Protein AF-A0A974HLW4-F1 (afdb_monomer_lite)

Sequence (149 aa):
MKQGLRGDIKQLSDDLRKDIGDLGDRTAHLEEKLGEFADAHNELVDYQNRTQAEIERLSNKLEVYMDLAPATLLKRKTFAEITKILRQNNIPYRWGFPVKLIIQRNGTPTVLSTVAEAKKTLAFDKKSSPRRQSPPSSPGKLQKEWQKV

Structure (mmCIF, N/CA/C/O backbone):
data_AF-A0A974HLW4-F1
#
_entry.id   AF-A0A974HLW4-F1
#
loop_
_atom_site.group_PDB
_atom_site.id
_atom_site.type_symbol
_atom_site.label_atom_id
_atom_site.label_alt_id
_atom_site.label_comp_id
_atom_site.label_asym_id
_atom_site.label_entity_id
_atom_site.label_seq_id
_atom_site.pdbx_PDB_ins_code
_atom_site.Cartn_x
_atom_site.Cartn_y
_atom_site.Cartn_z
_atom_site.occupancy
_atom_site.B_iso_or_equiv
_atom_site.auth_seq_id
_atom_site.auth_comp_id
_atom_site.auth_asym_id
_atom_site.auth_atom_id
_atom_site.pdbx_PDB_model_num
ATOM 1 N N . MET A 1 1 ? 37.649 -0.478 -74.582 1.00 61.53 1 MET A N 1
ATOM 2 C CA . MET A 1 1 ? 36.677 -1.014 -73.596 1.00 61.53 1 MET A CA 1
ATOM 3 C C . MET A 1 1 ? 37.313 -1.587 -72.326 1.00 61.53 1 MET A C 1
ATOM 5 O O . MET A 1 1 ? 36.842 -1.241 -71.257 1.00 61.53 1 MET A O 1
ATOM 9 N N . LYS A 1 2 ? 38.385 -2.400 -72.373 1.00 62.47 2 LYS A N 1
ATOM 10 C CA . LYS A 1 2 ? 38.935 -3.059 -71.160 1.00 62.47 2 LYS A CA 1
ATOM 11 C C . LYS A 1 2 ? 39.538 -2.133 -70.082 1.00 62.47 2 LYS A C 1
ATOM 13 O O . LYS A 1 2 ? 39.576 -2.526 -68.924 1.00 62.47 2 LYS A O 1
ATOM 18 N N . GLN A 1 3 ? 40.009 -0.931 -70.430 1.00 65.69 3 GLN A N 1
ATOM 19 C CA . GLN A 1 3 ? 40.602 -0.007 -69.447 1.00 65.69 3 GLN A CA 1
ATOM 20 C C . GLN A 1 3 ? 39.562 0.739 -68.589 1.00 65.69 3 GLN A C 1
ATOM 22 O O . GLN A 1 3 ? 39.852 1.006 -67.429 1.00 65.69 3 GLN A O 1
ATOM 27 N N . GLY A 1 4 ? 38.355 1.003 -69.111 1.00 77.44 4 GLY A N 1
ATOM 28 C CA . GLY A 1 4 ? 37.273 1.662 -68.357 1.00 77.44 4 GLY A CA 1
ATOM 29 C C . GLY A 1 4 ? 36.741 0.790 -67.218 1.00 77.44 4 GLY A C 1
ATOM 30 O O . GLY A 1 4 ? 36.760 1.206 -66.069 1.00 77.44 4 GLY A O 1
ATOM 31 N N . LEU A 1 5 ? 36.457 -0.485 -67.512 1.00 81.44 5 LEU A N 1
ATOM 32 C CA . LEU A 1 5 ? 36.024 -1.478 -66.516 1.00 81.44 5 LEU A CA 1
ATOM 33 C C . LEU A 1 5 ? 36.978 -1.609 -65.322 1.00 81.44 5 LEU A C 1
ATOM 35 O O . LEU A 1 5 ? 36.545 -1.829 -64.197 1.00 81.44 5 LEU A O 1
ATOM 39 N N . ARG A 1 6 ? 38.290 -1.487 -65.550 1.00 84.75 6 ARG A N 1
ATOM 40 C CA . ARG A 1 6 ? 39.279 -1.575 -64.469 1.00 84.75 6 ARG A CA 1
ATOM 41 C C . ARG A 1 6 ? 39.260 -0.337 -63.566 1.00 84.75 6 ARG A C 1
ATOM 43 O O . ARG A 1 6 ? 39.554 -0.467 -62.382 1.00 84.75 6 ARG A O 1
ATOM 50 N N . GLY A 1 7 ? 38.937 0.833 -64.120 1.00 90.12 7 GLY A N 1
ATOM 51 C CA . GLY A 1 7 ? 38.740 2.070 -63.363 1.00 90.12 7 GLY A CA 1
ATOM 52 C C . GLY A 1 7 ? 37.491 2.000 -62.490 1.00 90.12 7 GLY A C 1
ATOM 53 O O . GLY A 1 7 ? 37.586 2.245 -61.292 1.00 90.12 7 GLY A O 1
ATOM 54 N N . ASP A 1 8 ? 36.373 1.549 -63.058 1.00 92.06 8 ASP A N 1
ATOM 55 C CA . ASP A 1 8 ? 35.094 1.427 -62.346 1.00 92.06 8 ASP A CA 1
ATOM 56 C C . ASP A 1 8 ? 35.175 0.417 -61.189 1.00 92.06 8 ASP A C 1
ATOM 58 O O . ASP A 1 8 ? 34.701 0.684 -60.088 1.00 92.06 8 ASP A O 1
ATOM 62 N N . ILE A 1 9 ? 35.855 -0.720 -61.396 1.00 93.38 9 ILE A N 1
ATOM 63 C CA . ILE A 1 9 ? 36.101 -1.717 -60.337 1.00 93.38 9 ILE A CA 1
ATOM 64 C C . ILE A 1 9 ? 36.965 -1.135 -59.213 1.00 93.38 9 ILE A C 1
ATOM 66 O O . ILE A 1 9 ? 36.752 -1.448 -58.042 1.00 93.38 9 ILE A O 1
ATOM 70 N N . LYS A 1 10 ? 37.954 -0.301 -59.555 1.00 92.56 10 LYS A N 1
ATOM 71 C CA . LYS A 1 10 ? 38.814 0.332 -58.555 1.00 92.56 10 LYS A CA 1
ATOM 72 C C . LYS A 1 10 ? 38.029 1.355 -57.736 1.00 92.56 10 LYS A C 1
ATOM 74 O O . LYS A 1 10 ? 38.100 1.304 -56.516 1.00 92.56 10 LYS A O 1
ATOM 79 N N . GLN A 1 11 ? 37.250 2.207 -58.401 1.00 94.06 11 GLN A N 1
ATOM 80 C CA . GLN A 1 11 ? 36.398 3.190 -57.737 1.00 94.06 11 GLN A CA 1
ATOM 81 C C . GLN A 1 11 ? 35.408 2.507 -56.789 1.00 94.06 11 GLN A C 1
ATOM 83 O O . GLN A 1 11 ? 35.354 2.850 -55.616 1.00 94.06 11 GLN A O 1
ATOM 88 N N . LEU A 1 12 ? 34.727 1.456 -57.257 1.00 95.50 12 LEU A N 1
ATOM 89 C CA . LEU A 1 12 ? 33.816 0.669 -56.427 1.00 95.50 12 LEU A CA 1
ATOM 90 C C . LEU A 1 12 ? 34.522 0.041 -55.215 1.00 95.50 12 LEU A C 1
ATOM 92 O O . LEU A 1 12 ? 33.963 -0.002 -54.124 1.00 95.50 12 LEU A O 1
ATOM 96 N N . SER A 1 13 ? 35.751 -0.454 -55.387 1.00 96.00 13 SER A N 1
ATOM 97 C CA . SER A 1 13 ? 36.532 -1.008 -54.277 1.00 96.00 13 SER A CA 1
ATOM 98 C C . SER A 1 13 ? 36.929 0.053 -53.251 1.00 96.00 13 SER A C 1
ATOM 100 O O . SER A 1 13 ? 37.011 -0.268 -52.065 1.00 96.00 13 SER A O 1
ATOM 102 N N . ASP A 1 14 ? 37.239 1.268 -53.696 1.00 96.12 14 ASP A N 1
ATOM 103 C CA . ASP A 1 14 ? 37.614 2.374 -52.818 1.00 96.12 14 ASP A CA 1
ATOM 104 C C . ASP A 1 14 ? 36.378 2.892 -52.058 1.00 96.12 14 ASP A C 1
ATOM 106 O O . ASP A 1 14 ? 36.446 3.084 -50.842 1.00 96.12 14 ASP A O 1
ATOM 110 N N . ASP A 1 15 ? 35.229 2.988 -52.734 1.00 96.81 15 ASP A N 1
ATOM 111 C CA . ASP A 1 15 ? 33.945 3.366 -52.131 1.00 96.81 15 ASP A CA 1
ATOM 112 C C . ASP A 1 15 ? 33.490 2.332 -51.087 1.00 96.81 15 ASP A C 1
ATOM 114 O O . ASP A 1 15 ? 33.182 2.690 -49.954 1.00 96.81 15 ASP A O 1
ATOM 118 N N . LEU A 1 16 ? 33.558 1.032 -51.402 1.00 96.81 16 LEU A N 1
ATOM 119 C CA . LEU A 1 16 ? 33.224 -0.031 -50.444 1.00 96.81 16 LEU A CA 1
ATOM 120 C C . LEU A 1 16 ? 34.135 -0.022 -49.214 1.00 96.81 16 LEU A C 1
ATOM 122 O O . LEU A 1 16 ? 33.677 -0.281 -48.104 1.00 96.81 16 LEU A O 1
ATOM 126 N N . ARG A 1 17 ? 35.432 0.264 -49.383 1.00 96.50 17 ARG A N 1
ATOM 127 C CA . ARG A 1 17 ? 36.355 0.387 -48.243 1.00 96.50 17 ARG A CA 1
ATOM 128 C C . ARG A 1 17 ? 35.980 1.550 -47.341 1.00 96.50 17 ARG A C 1
ATOM 130 O O . ARG A 1 17 ? 36.076 1.411 -46.124 1.00 96.50 17 ARG A O 1
ATOM 137 N N . LYS A 1 18 ? 35.565 2.668 -47.934 1.00 97.31 18 LYS A N 1
ATOM 138 C CA . LYS A 1 18 ? 35.088 3.827 -47.189 1.00 97.31 18 LYS A CA 1
ATOM 139 C C . LYS A 1 18 ? 33.809 3.492 -46.422 1.00 97.31 18 LYS A C 1
ATOM 141 O O . LYS A 1 18 ? 33.776 3.700 -45.217 1.00 97.31 18 LYS A O 1
ATOM 146 N N . ASP A 1 19 ? 32.824 2.884 -47.080 1.00 97.81 19 ASP A N 1
ATOM 147 C CA . ASP A 1 19 ? 31.559 2.497 -46.446 1.00 97.81 19 ASP A CA 1
ATOM 148 C C . ASP A 1 19 ? 31.768 1.504 -45.293 1.00 97.81 19 ASP A C 1
ATOM 150 O O . ASP A 1 19 ? 31.123 1.613 -44.251 1.00 97.81 19 ASP A O 1
ATOM 154 N N . ILE A 1 20 ? 32.695 0.550 -45.444 1.00 97.62 20 ILE A N 1
ATOM 155 C CA . ILE A 1 20 ? 33.075 -0.377 -44.365 1.00 97.62 20 ILE A CA 1
ATOM 156 C C . ILE A 1 20 ? 33.671 0.386 -43.174 1.00 97.62 20 ILE A C 1
ATOM 158 O O . ILE A 1 20 ? 33.352 0.061 -42.032 1.00 97.62 20 ILE A O 1
ATOM 162 N N . GLY A 1 21 ? 34.510 1.394 -43.429 1.00 97.62 21 GLY A N 1
ATOM 163 C CA . GLY A 1 21 ? 35.060 2.264 -42.389 1.00 97.62 21 GLY A CA 1
ATOM 164 C C . GLY A 1 21 ? 33.971 3.051 -41.662 1.00 97.62 21 GLY A C 1
ATOM 165 O O . GLY A 1 21 ? 33.851 2.946 -40.444 1.00 97.62 21 GLY A O 1
ATOM 166 N N . ASP A 1 22 ? 33.112 3.740 -42.415 1.00 97.69 22 ASP A N 1
ATOM 167 C CA . ASP A 1 22 ? 32.012 4.544 -41.870 1.00 97.69 22 ASP A CA 1
ATOM 168 C C . ASP A 1 22 ? 31.030 3.678 -41.050 1.00 97.69 22 ASP A C 1
ATOM 170 O O . ASP A 1 22 ? 30.509 4.103 -40.015 1.00 97.69 22 ASP A O 1
ATOM 174 N N . LEU A 1 23 ? 30.773 2.437 -41.482 1.00 97.88 23 LEU A N 1
ATOM 175 C CA . LEU A 1 23 ? 29.982 1.469 -40.716 1.00 97.88 23 LEU A CA 1
ATOM 176 C C . LEU A 1 23 ? 30.694 1.007 -39.442 1.00 97.88 23 LEU A C 1
ATOM 178 O O . LEU A 1 23 ? 30.028 0.830 -38.421 1.00 97.88 23 LEU A O 1
ATOM 182 N N . GLY A 1 24 ? 32.015 0.829 -39.485 1.00 98.06 24 GLY A N 1
ATOM 183 C CA . GLY A 1 24 ? 32.828 0.520 -38.310 1.00 98.06 24 GLY A CA 1
ATOM 184 C C . GLY A 1 24 ? 32.716 1.608 -37.245 1.00 98.06 24 GLY A C 1
ATOM 185 O O . GLY A 1 24 ? 32.370 1.309 -36.102 1.00 98.06 24 GLY A O 1
ATOM 186 N N . ASP A 1 25 ? 32.884 2.870 -37.640 1.00 98.00 25 ASP A N 1
ATOM 187 C CA . ASP A 1 25 ? 32.799 4.021 -36.733 1.00 98.00 25 ASP A CA 1
ATOM 188 C C . ASP A 1 25 ? 31.400 4.160 -36.117 1.00 98.00 25 ASP A C 1
ATOM 190 O O . ASP A 1 25 ? 31.242 4.369 -34.911 1.00 98.00 25 ASP A O 1
ATOM 194 N N . ARG A 1 26 ? 30.352 3.971 -36.928 1.00 98.00 26 ARG A N 1
ATOM 195 C CA . ARG A 1 26 ? 28.963 3.967 -36.441 1.00 98.00 26 ARG A CA 1
ATOM 196 C C . ARG A 1 26 ? 28.691 2.819 -35.477 1.00 98.00 26 ARG A C 1
ATOM 198 O O . ARG A 1 26 ? 27.936 3.004 -34.525 1.00 98.00 26 ARG A O 1
ATOM 205 N N . THR A 1 27 ? 29.271 1.647 -35.729 1.00 98.06 27 THR A N 1
ATOM 206 C CA . THR A 1 27 ? 29.114 0.477 -34.857 1.00 98.06 27 THR A CA 1
ATOM 207 C C . THR A 1 27 ? 29.777 0.731 -33.508 1.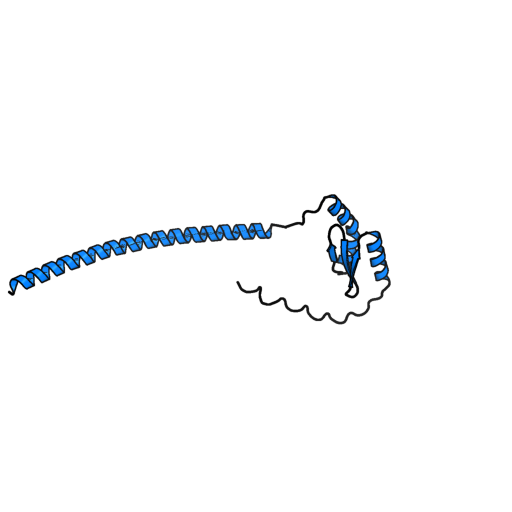00 98.06 27 THR A C 1
ATOM 209 O O . THR A 1 27 ? 29.119 0.563 -32.487 1.00 98.06 27 THR A O 1
ATOM 212 N N . ALA A 1 28 ? 31.008 1.249 -33.495 1.00 97.62 28 ALA A N 1
ATOM 213 C CA . ALA A 1 28 ? 31.705 1.614 -32.261 1.00 97.62 28 ALA A CA 1
ATOM 214 C C . ALA A 1 28 ? 30.921 2.652 -31.439 1.00 97.62 28 ALA A C 1
ATOM 216 O O . ALA A 1 28 ? 30.776 2.516 -30.225 1.00 97.62 28 ALA A O 1
ATOM 217 N N . HIS A 1 29 ? 30.341 3.658 -32.102 1.00 97.88 29 HIS A N 1
ATOM 218 C CA . HIS A 1 29 ? 29.516 4.654 -31.420 1.00 97.88 29 HIS A CA 1
ATOM 219 C C . HIS A 1 29 ? 28.223 4.065 -30.831 1.00 97.88 29 HIS A C 1
ATOM 221 O O . HIS A 1 29 ? 27.793 4.456 -29.746 1.00 97.88 29 HIS A O 1
ATOM 227 N N . LEU A 1 30 ? 27.587 3.117 -31.527 1.00 98.06 30 LEU A N 1
ATOM 228 C CA . LEU A 1 30 ? 26.411 2.424 -30.998 1.00 98.06 30 LEU A CA 1
ATOM 229 C C . LEU A 1 30 ? 26.759 1.555 -29.789 1.00 98.06 30 LEU A C 1
ATOM 231 O O . LEU A 1 30 ? 25.989 1.530 -28.834 1.00 98.06 30 LEU A O 1
ATOM 235 N N . GLU A 1 31 ? 27.901 0.871 -29.809 1.00 98.06 31 GLU A N 1
ATOM 236 C CA . GLU A 1 31 ? 28.376 0.072 -28.676 1.00 98.06 31 GLU A CA 1
ATOM 237 C C . GLU A 1 31 ? 28.615 0.942 -27.437 1.00 98.06 31 GLU A C 1
ATOM 239 O O . GLU A 1 31 ? 28.141 0.606 -26.351 1.00 98.06 31 GLU A O 1
ATOM 244 N N . GLU A 1 32 ? 29.256 2.101 -27.609 1.00 98.06 32 GLU A N 1
ATOM 245 C CA . GLU A 1 32 ? 29.432 3.096 -26.545 1.00 98.06 32 GLU A CA 1
ATOM 246 C C . GLU A 1 32 ? 28.079 3.553 -25.977 1.00 98.06 32 GLU A C 1
ATOM 248 O O . GLU A 1 32 ? 27.852 3.499 -24.766 1.00 98.06 32 GLU A O 1
ATOM 253 N N . LYS A 1 33 ? 27.134 3.931 -26.847 1.00 97.94 33 LYS A N 1
ATOM 254 C CA . LYS A 1 33 ? 25.803 4.396 -26.426 1.00 97.94 33 LYS A CA 1
ATOM 255 C C . LYS A 1 33 ? 24.970 3.314 -25.744 1.00 97.94 33 LYS A C 1
ATOM 257 O O . LYS A 1 33 ? 24.200 3.624 -24.836 1.00 97.94 33 LYS A O 1
ATOM 262 N N . LEU A 1 34 ? 25.111 2.057 -26.155 1.00 98.19 34 LEU A N 1
ATOM 263 C CA . LEU A 1 34 ? 24.463 0.928 -25.488 1.00 98.19 34 LEU A CA 1
ATOM 264 C C . LEU A 1 34 ? 25.038 0.694 -24.088 1.00 98.19 34 LEU A C 1
ATOM 266 O O . LEU A 1 34 ? 24.271 0.371 -23.183 1.00 98.19 34 LEU A O 1
ATOM 270 N N . GLY A 1 3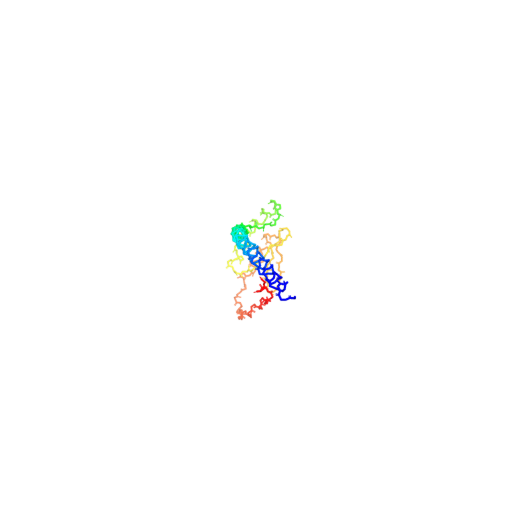5 ? 26.345 0.901 -23.901 1.00 97.88 35 GLY A N 1
ATOM 271 C CA . GLY A 1 35 ? 26.980 0.889 -22.582 1.00 97.88 35 GLY A CA 1
ATOM 272 C C . GLY A 1 35 ? 26.397 1.961 -21.662 1.00 97.88 35 GLY A C 1
ATOM 273 O O . GLY A 1 35 ? 25.863 1.635 -20.605 1.00 97.88 35 GLY A O 1
ATOM 274 N N . GLU A 1 36 ? 26.384 3.219 -22.117 1.00 97.75 36 GLU A N 1
ATOM 275 C CA . GLU A 1 36 ? 25.788 4.335 -21.363 1.00 97.75 36 GLU A CA 1
ATOM 276 C C . GLU A 1 36 ? 24.315 4.073 -20.999 1.00 97.75 36 GLU A C 1
ATOM 278 O O . GLU A 1 36 ? 23.874 4.356 -19.884 1.00 97.75 36 GLU A O 1
ATOM 283 N N . PHE A 1 37 ? 23.537 3.518 -21.935 1.00 98.19 37 PHE A N 1
ATOM 284 C CA . PHE A 1 37 ? 22.136 3.179 -21.696 1.00 98.19 37 PHE A CA 1
ATOM 285 C C . PHE A 1 37 ? 21.976 2.071 -20.649 1.00 98.19 37 PHE A C 1
ATOM 287 O O . PHE A 1 37 ? 21.094 2.163 -19.794 1.00 98.19 37 PHE A O 1
ATOM 294 N N . ALA A 1 38 ? 22.809 1.029 -20.706 1.00 98.00 38 ALA A N 1
ATOM 295 C CA . ALA A 1 38 ? 22.779 -0.059 -19.736 1.00 98.00 38 ALA A CA 1
ATOM 296 C C . ALA A 1 38 ? 23.104 0.442 -18.321 1.00 98.00 38 ALA A C 1
ATOM 298 O O . ALA A 1 38 ? 22.410 0.072 -17.372 1.00 98.00 38 ALA A O 1
ATOM 299 N N . ASP A 1 39 ? 24.090 1.331 -18.191 1.00 98.00 39 ASP A N 1
ATOM 300 C CA . ASP A 1 39 ? 24.455 1.943 -16.912 1.00 98.00 39 ASP A CA 1
ATOM 301 C C . ASP A 1 39 ? 23.309 2.798 -16.357 1.00 98.00 39 ASP A C 1
ATOM 303 O O . ASP A 1 39 ? 22.865 2.581 -15.227 1.00 98.00 39 ASP A O 1
ATOM 307 N N . ALA A 1 40 ? 22.737 3.686 -17.176 1.00 97.75 40 ALA A N 1
ATOM 308 C CA . ALA A 1 40 ? 21.594 4.507 -16.776 1.00 97.75 40 ALA A CA 1
ATO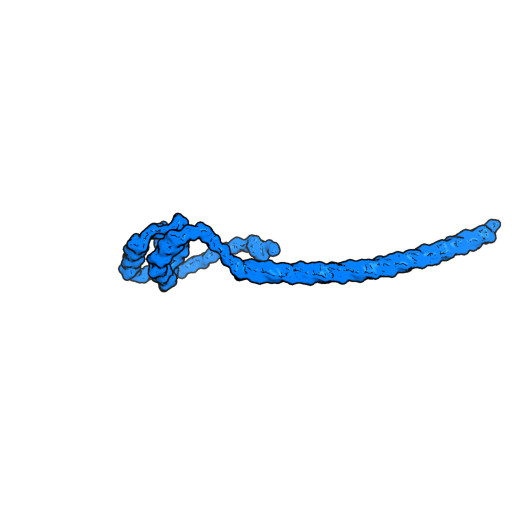M 309 C C . ALA A 1 40 ? 20.365 3.662 -16.392 1.00 97.75 40 ALA A C 1
ATOM 311 O O . ALA A 1 40 ? 19.641 3.984 -15.446 1.00 97.75 40 ALA A O 1
ATOM 312 N N . HIS A 1 41 ? 20.122 2.559 -17.106 1.00 98.06 41 HIS A N 1
ATOM 313 C CA . HIS A 1 41 ? 19.047 1.628 -16.778 1.00 98.06 41 HIS A CA 1
ATOM 314 C C . HIS A 1 41 ? 19.287 0.945 -15.425 1.00 98.06 41 HIS A C 1
ATOM 316 O O . HIS A 1 41 ? 18.362 0.848 -14.618 1.00 98.06 41 HIS A O 1
ATOM 322 N N . ASN A 1 42 ? 20.515 0.500 -15.149 1.00 97.94 42 ASN A N 1
ATOM 323 C CA . ASN A 1 42 ? 20.865 -0.115 -13.869 1.00 97.94 42 ASN A CA 1
ATOM 324 C C . ASN A 1 42 ? 20.678 0.866 -12.703 1.00 97.94 42 ASN A C 1
ATOM 326 O O . ASN A 1 42 ? 20.063 0.508 -11.699 1.00 97.94 42 ASN A O 1
ATOM 330 N N . GLU A 1 43 ? 21.115 2.119 -12.858 1.00 97.88 43 GLU A N 1
ATOM 331 C CA . GLU A 1 43 ? 20.894 3.165 -11.852 1.00 97.88 43 GLU A CA 1
ATOM 332 C C . GLU A 1 43 ? 19.401 3.417 -11.591 1.00 97.88 43 GLU A C 1
ATOM 334 O O . GLU A 1 43 ? 18.973 3.551 -10.438 1.00 97.88 43 GLU A O 1
ATOM 339 N N . LEU A 1 44 ? 18.584 3.447 -12.651 1.00 97.69 44 LEU A N 1
ATOM 340 C CA . LEU A 1 44 ? 17.139 3.631 -12.533 1.00 97.69 44 LEU A CA 1
ATOM 341 C C . LEU A 1 44 ? 16.469 2.459 -11.805 1.00 97.69 44 LEU A C 1
ATOM 343 O O . LEU A 1 44 ? 15.628 2.680 -10.929 1.00 97.69 44 LEU A O 1
ATOM 347 N N . VAL A 1 45 ? 16.850 1.223 -12.135 1.00 98.12 45 VAL A N 1
ATOM 348 C CA . VAL A 1 45 ? 16.352 0.015 -11.461 1.00 98.12 45 VAL A CA 1
ATOM 349 C C . VAL A 1 45 ? 16.725 0.035 -9.980 1.00 98.12 45 VAL A C 1
ATOM 351 O O . VAL A 1 45 ? 15.876 -0.225 -9.125 1.00 98.12 45 VAL A O 1
ATOM 354 N N . ASP A 1 46 ? 17.958 0.413 -9.648 1.00 97.88 46 ASP A N 1
ATOM 355 C CA . ASP A 1 46 ? 18.398 0.545 -8.261 1.00 97.88 46 ASP A CA 1
ATOM 356 C C . ASP A 1 46 ? 17.590 1.601 -7.499 1.00 97.88 46 ASP A C 1
ATOM 358 O O . ASP A 1 46 ? 17.178 1.375 -6.355 1.00 97.88 46 ASP A O 1
ATOM 362 N N . TYR A 1 47 ? 17.317 2.747 -8.125 1.00 97.50 47 TYR A N 1
ATOM 363 C CA . TYR A 1 47 ? 16.480 3.788 -7.534 1.00 97.50 47 TYR A CA 1
ATOM 364 C C . TYR A 1 47 ? 15.039 3.313 -7.303 1.00 97.50 47 TYR A C 1
ATOM 366 O O . TYR A 1 47 ? 14.469 3.540 -6.227 1.00 97.50 47 TYR A O 1
ATOM 374 N N . GLN A 1 48 ? 14.459 2.618 -8.283 1.00 97.56 48 GLN A N 1
ATOM 375 C CA . GLN A 1 48 ? 13.126 2.034 -8.166 1.00 97.56 48 GLN A CA 1
ATOM 376 C C . GLN A 1 48 ? 13.072 1.043 -6.998 1.00 97.56 48 GLN A C 1
ATOM 378 O O . GLN A 1 48 ? 12.182 1.144 -6.153 1.00 97.56 48 GLN A O 1
ATOM 383 N N . ASN A 1 49 ? 14.047 0.136 -6.905 1.00 97.81 49 ASN A N 1
ATOM 384 C CA . ASN A 1 49 ? 14.117 -0.867 -5.843 1.00 97.81 49 ASN A CA 1
ATOM 385 C C . ASN A 1 49 ? 14.200 -0.222 -4.453 1.00 97.81 49 ASN A C 1
ATOM 387 O O . ASN A 1 49 ? 13.491 -0.631 -3.533 1.00 97.81 49 ASN A O 1
ATOM 391 N N . ARG A 1 50 ? 15.014 0.831 -4.299 1.00 97.19 50 ARG A N 1
ATOM 392 C CA . ARG A 1 50 ? 15.114 1.592 -3.039 1.00 97.19 50 ARG A CA 1
ATOM 393 C C . ARG A 1 50 ? 13.793 2.263 -2.668 1.00 97.19 50 ARG A C 1
ATOM 395 O O . ARG A 1 50 ? 13.382 2.212 -1.511 1.00 97.19 50 ARG A O 1
ATOM 402 N N . THR A 1 51 ? 13.126 2.873 -3.643 1.00 96.56 51 THR A N 1
ATOM 403 C CA . THR A 1 51 ? 11.850 3.567 -3.426 1.00 96.56 51 THR A CA 1
ATOM 404 C C . THR A 1 51 ? 10.745 2.581 -3.052 1.00 96.56 51 THR A C 1
ATOM 406 O O . THR A 1 51 ? 10.005 2.817 -2.098 1.00 96.56 51 THR A O 1
ATOM 409 N N . GLN A 1 52 ? 10.677 1.443 -3.745 1.00 96.50 52 GLN A N 1
ATOM 410 C CA . GLN A 1 52 ? 9.728 0.371 -3.455 1.00 96.50 52 GLN A CA 1
ATOM 411 C C . GLN A 1 52 ? 9.926 -0.186 -2.039 1.00 96.50 52 GLN A C 1
ATOM 413 O O . GLN A 1 52 ? 8.963 -0.299 -1.280 1.00 96.50 52 GLN A O 1
ATOM 418 N N . ALA A 1 53 ? 11.175 -0.453 -1.648 1.00 96.00 53 ALA A N 1
ATOM 419 C CA . ALA A 1 53 ? 11.492 -0.921 -0.302 1.00 96.00 53 ALA A CA 1
ATOM 420 C C . ALA A 1 53 ? 11.058 0.084 0.781 1.00 96.00 53 ALA A C 1
ATOM 422 O O . ALA A 1 53 ? 10.557 -0.309 1.836 1.00 96.00 53 ALA A O 1
ATOM 423 N N . GLU A 1 54 ? 11.204 1.387 0.525 1.00 95.12 54 GLU A N 1
ATOM 424 C CA . GLU A 1 54 ? 10.759 2.421 1.460 1.00 95.12 54 GLU A CA 1
ATOM 425 C C . GLU A 1 54 ? 9.229 2.504 1.554 1.00 95.12 54 GLU A C 1
ATOM 427 O O . GLU A 1 54 ? 8.687 2.608 2.657 1.00 95.12 54 GLU A O 1
ATOM 432 N N . ILE A 1 55 ? 8.518 2.387 0.429 1.00 94.56 55 ILE A N 1
ATOM 433 C CA . ILE A 1 55 ? 7.048 2.338 0.405 1.00 94.56 55 ILE A CA 1
ATOM 434 C C . ILE A 1 55 ? 6.532 1.149 1.217 1.00 94.56 55 ILE A C 1
ATOM 436 O O . ILE A 1 55 ? 5.608 1.308 2.020 1.00 94.56 55 ILE A O 1
ATOM 440 N N . GLU A 1 56 ? 7.130 -0.030 1.055 1.00 94.50 56 GLU A N 1
ATOM 441 C CA . GLU A 1 56 ? 6.763 -1.222 1.824 1.00 94.50 56 GLU A CA 1
ATOM 442 C C . GLU A 1 56 ? 7.055 -1.036 3.315 1.00 94.50 56 GLU A C 1
ATOM 444 O O . GLU A 1 56 ? 6.20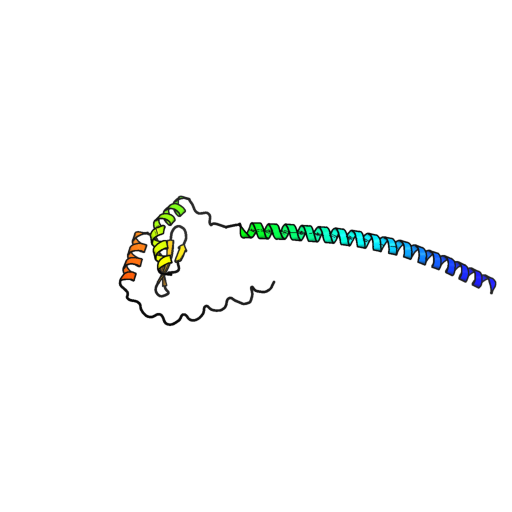8 -1.326 4.167 1.00 94.50 56 GLU A O 1
ATOM 449 N N . ARG A 1 57 ? 8.221 -0.471 3.651 1.00 92.56 57 ARG A N 1
ATOM 450 C CA . ARG A 1 57 ? 8.598 -0.163 5.036 1.00 92.56 57 ARG A CA 1
ATOM 451 C C . ARG A 1 57 ? 7.608 0.794 5.701 1.00 92.56 57 ARG A C 1
ATOM 453 O O . ARG A 1 57 ? 7.282 0.602 6.874 1.00 92.56 57 ARG A O 1
ATOM 460 N N . LEU A 1 58 ? 7.159 1.825 4.988 1.00 91.69 58 LEU A N 1
ATOM 461 C CA . LEU A 1 58 ? 6.204 2.811 5.497 1.00 91.69 58 LEU A CA 1
ATOM 462 C C . LEU A 1 58 ? 4.782 2.252 5.559 1.00 91.69 58 LEU A C 1
ATOM 464 O O . LEU A 1 58 ? 4.106 2.447 6.568 1.00 91.69 58 LEU A O 1
ATOM 468 N N . SER A 1 59 ? 4.350 1.504 4.544 1.00 90.06 59 SER A N 1
ATOM 469 C CA . SER A 1 59 ? 3.025 0.870 4.517 1.00 90.06 59 SER A CA 1
ATOM 470 C C . SER A 1 59 ? 2.844 -0.103 5.679 1.00 90.06 59 SER A C 1
ATOM 472 O O . SER A 1 59 ? 1.809 -0.081 6.337 1.00 90.06 59 SER A O 1
ATOM 474 N N . ASN A 1 60 ? 3.882 -0.874 6.018 1.00 87.25 60 ASN A N 1
ATOM 475 C CA . ASN A 1 60 ? 3.861 -1.785 7.167 1.00 87.25 60 ASN A CA 1
ATOM 476 C C . ASN A 1 60 ? 3.790 -1.072 8.529 1.00 87.25 60 ASN A C 1
ATOM 478 O O . ASN A 1 60 ? 3.495 -1.708 9.538 1.00 87.25 60 ASN A O 1
ATOM 482 N N . LYS A 1 61 ? 4.076 0.233 8.582 1.00 89.00 61 LYS A N 1
ATOM 483 C CA . LYS A 1 61 ? 3.988 1.051 9.803 1.00 89.00 61 LYS A CA 1
ATOM 484 C C . LYS A 1 61 ? 2.713 1.884 9.876 1.00 89.00 61 LYS A C 1
ATOM 486 O O . LYS A 1 61 ? 2.448 2.481 10.919 1.00 89.00 61 LYS A O 1
ATOM 491 N N . LEU A 1 62 ? 1.957 1.978 8.786 1.00 86.88 62 LEU A N 1
ATOM 492 C CA . LEU A 1 62 ? 0.784 2.831 8.722 1.00 86.88 62 LEU A CA 1
ATOM 493 C C . LEU A 1 62 ? -0.429 2.096 9.295 1.00 86.88 62 LEU A C 1
ATOM 495 O O . LEU A 1 62 ? -0.968 1.173 8.690 1.00 86.88 62 LEU A O 1
ATOM 499 N N . GLU A 1 63 ? -0.899 2.551 10.450 1.00 85.94 63 GLU A N 1
ATOM 500 C CA . GLU A 1 63 ? -2.168 2.107 11.017 1.00 85.94 63 GLU A CA 1
ATOM 501 C C . GLU A 1 63 ? -3.253 3.145 10.710 1.00 85.94 63 GLU A C 1
ATOM 503 O O . GLU A 1 63 ? -3.203 4.285 11.177 1.00 85.94 63 GLU A O 1
ATOM 508 N N . VAL A 1 64 ? -4.245 2.754 9.907 1.00 83.44 64 VAL A N 1
ATOM 509 C CA . VAL A 1 64 ? -5.376 3.621 9.559 1.00 83.44 64 VAL A CA 1
ATOM 510 C C . VAL A 1 64 ? -6.492 3.426 10.578 1.00 83.44 64 VAL A C 1
ATOM 512 O O . VAL A 1 64 ? -7.102 2.359 10.676 1.00 83.44 64 VAL A O 1
ATOM 515 N N . TYR A 1 65 ? -6.781 4.484 11.326 1.00 83.94 65 TYR A N 1
ATOM 516 C CA . TYR A 1 65 ? -7.862 4.518 12.302 1.00 83.94 65 TYR A CA 1
ATOM 517 C C . TYR A 1 65 ? -9.078 5.259 11.746 1.00 83.94 65 TYR A C 1
ATOM 519 O O . TYR A 1 65 ? -8.949 6.213 10.982 1.00 83.94 65 TYR A O 1
ATOM 527 N N . MET A 1 66 ? -10.277 4.844 12.162 1.00 85.69 66 MET A N 1
ATOM 528 C CA . MET A 1 66 ? -11.480 5.640 11.915 1.00 85.69 66 MET A CA 1
ATOM 529 C C . MET A 1 66 ? -11.407 6.947 12.703 1.00 85.69 66 MET A C 1
ATOM 531 O O . MET A 1 66 ? -11.048 6.929 13.883 1.00 85.69 66 MET A O 1
ATOM 535 N N . ASP A 1 67 ? -11.841 8.042 12.085 1.00 90.56 67 ASP A N 1
ATOM 536 C CA . ASP A 1 67 ? -12.010 9.314 12.778 1.00 90.56 67 ASP A CA 1
ATOM 537 C C . ASP A 1 67 ? -13.178 9.215 13.772 1.00 90.56 67 ASP A C 1
ATOM 539 O O . ASP A 1 67 ? -14.357 9.151 13.409 1.00 90.56 67 ASP A O 1
ATOM 543 N N . LEU A 1 68 ? -12.841 9.097 15.055 1.00 90.75 68 LEU A N 1
ATOM 544 C CA . LEU A 1 68 ? -13.799 8.977 16.142 1.00 90.75 68 LEU A CA 1
ATOM 545 C C . LEU A 1 68 ? -13.626 10.155 17.090 1.00 90.75 68 LEU A C 1
ATOM 547 O O . LEU A 1 68 ? -12.563 10.340 17.678 1.00 90.75 68 LEU A O 1
ATOM 551 N N . ALA A 1 69 ? -14.724 10.869 17.342 1.00 92.50 69 ALA A N 1
ATOM 552 C CA . ALA A 1 69 ? -14.747 11.928 18.343 1.00 92.50 69 ALA A CA 1
ATOM 553 C C . ALA A 1 69 ? -14.218 11.430 19.713 1.00 92.50 69 ALA A C 1
ATOM 555 O O . ALA A 1 69 ? -14.544 10.304 20.119 1.00 92.50 69 ALA A O 1
ATOM 556 N N . PRO A 1 70 ? -13.496 12.262 20.495 1.00 92.94 70 PRO A N 1
ATOM 557 C CA . PRO A 1 70 ? -12.953 11.870 21.802 1.00 92.94 70 PRO A CA 1
ATOM 558 C C . PRO A 1 70 ? -14.000 11.286 22.763 1.00 92.94 70 PRO A C 1
ATOM 560 O O . PRO A 1 70 ? -13.738 10.314 23.477 1.00 92.94 70 PRO A O 1
ATOM 563 N N . ALA A 1 71 ? -15.228 11.815 22.727 1.00 94.25 71 ALA A N 1
ATOM 564 C CA . ALA A 1 71 ? -16.352 11.306 23.511 1.00 94.25 71 ALA A CA 1
ATOM 565 C C . ALA A 1 71 ? -16.711 9.845 23.166 1.00 94.25 71 ALA A C 1
ATOM 567 O O . ALA A 1 71 ? -17.070 9.062 24.050 1.00 94.25 71 ALA A O 1
ATOM 568 N N . THR A 1 72 ? -16.585 9.449 21.897 1.00 93.12 72 THR A N 1
ATOM 569 C CA . THR A 1 72 ? -16.816 8.076 21.429 1.00 93.12 72 THR A CA 1
ATOM 570 C C . THR A 1 72 ? -15.740 7.133 21.957 1.00 93.12 72 THR A C 1
ATOM 572 O O . THR A 1 72 ? -16.064 6.059 22.466 1.00 93.12 72 THR A O 1
ATOM 575 N N . LEU A 1 73 ? -14.468 7.543 21.907 1.00 92.31 73 LEU A N 1
ATOM 576 C CA . LEU A 1 73 ? -13.354 6.763 22.457 1.00 92.31 73 LEU A CA 1
ATOM 577 C C . LEU A 1 73 ? -13.499 6.564 23.970 1.00 92.31 73 LEU A C 1
ATOM 579 O O . LEU A 1 73 ? -13.339 5.444 24.460 1.00 92.31 73 LEU A O 1
ATOM 583 N N . LEU A 1 74 ? -13.870 7.615 24.708 1.00 94.19 74 LEU A N 1
ATOM 584 C CA . LEU A 1 74 ? -14.097 7.532 26.151 1.00 94.19 74 LEU A CA 1
ATOM 585 C C . LEU A 1 74 ? -15.236 6.562 26.484 1.00 94.19 74 LEU A C 1
ATOM 587 O O . LEU A 1 74 ? -15.085 5.696 27.345 1.00 94.19 74 LEU A O 1
ATOM 591 N N . LYS A 1 75 ? -16.350 6.633 25.747 1.00 93.00 75 LYS A N 1
ATOM 592 C CA . LYS A 1 75 ? -17.445 5.669 25.898 1.00 93.00 75 LYS A CA 1
ATOM 593 C C . LYS A 1 75 ? -16.994 4.242 25.585 1.00 93.00 75 LYS A C 1
ATOM 595 O O . LYS A 1 75 ? -17.331 3.344 26.348 1.00 93.00 75 LYS A O 1
ATOM 600 N N . ARG A 1 76 ? -16.180 4.007 24.548 1.00 94.56 76 ARG A N 1
ATOM 601 C CA . ARG A 1 76 ? -15.617 2.670 24.267 1.00 94.56 76 ARG A CA 1
ATOM 602 C C . ARG A 1 76 ? -14.724 2.158 25.401 1.00 94.56 76 ARG A C 1
ATOM 604 O O . ARG A 1 76 ? -14.797 0.972 25.716 1.00 94.56 76 ARG A O 1
ATOM 611 N N . LYS A 1 77 ? -13.961 3.029 26.076 1.00 94.69 77 LYS A N 1
ATOM 612 C CA . LYS A 1 77 ? -13.170 2.649 27.265 1.00 94.69 77 LYS A CA 1
ATOM 613 C C . LYS A 1 77 ? -14.039 2.102 28.402 1.00 94.69 77 LYS A C 1
ATOM 615 O O . LYS A 1 77 ? -13.607 1.186 29.091 1.00 94.69 77 LYS A O 1
ATOM 620 N N . THR A 1 78 ? -15.281 2.568 28.562 1.00 95.56 78 THR A N 1
ATOM 621 C CA . THR A 1 78 ? -16.195 2.028 29.596 1.00 95.56 78 THR A CA 1
ATOM 622 C C . THR A 1 78 ? -16.554 0.550 29.392 1.00 95.56 78 THR A C 1
ATOM 624 O O . THR A 1 78 ? -16.917 -0.137 30.345 1.00 95.56 78 THR A O 1
ATOM 627 N N . PHE A 1 79 ? -16.399 0.025 28.171 1.00 95.56 79 PHE A N 1
ATOM 628 C CA . PHE A 1 79 ? -16.600 -1.390 27.854 1.00 95.56 79 PHE A CA 1
ATOM 629 C C . PHE A 1 79 ? -15.324 -2.233 28.024 1.00 95.56 79 PHE A C 1
ATOM 631 O O . PHE A 1 79 ? -15.350 -3.415 27.683 1.00 95.56 79 PHE A O 1
ATOM 638 N N . ALA A 1 80 ? -14.217 -1.681 28.540 1.00 94.88 80 ALA A N 1
ATOM 639 C CA . ALA A 1 80 ? -12.941 -2.394 28.665 1.00 94.88 80 ALA A CA 1
ATOM 640 C C . ALA A 1 80 ? -13.101 -3.757 29.359 1.00 94.88 80 ALA A C 1
ATOM 642 O O . ALA A 1 80 ? -12.751 -4.783 28.773 1.00 94.88 80 ALA A O 1
ATOM 643 N N . GLU A 1 81 ? -13.751 -3.786 30.525 1.00 94.88 81 GLU A N 1
ATOM 644 C CA . GLU A 1 81 ? -14.007 -5.025 31.273 1.00 94.88 81 GLU A CA 1
ATOM 645 C C . GLU A 1 81 ? -14.894 -6.015 30.504 1.00 94.88 81 GLU A C 1
ATOM 647 O O . GLU A 1 81 ? -14.646 -7.218 30.516 1.00 94.88 81 GLU A O 1
ATOM 652 N N . ILE A 1 82 ? -15.892 -5.527 29.762 1.00 94.31 82 ILE A N 1
ATOM 653 C CA . ILE A 1 82 ? -16.754 -6.377 28.926 1.00 94.31 82 ILE A CA 1
ATOM 654 C C . ILE A 1 82 ? -15.932 -7.017 27.807 1.00 94.31 82 ILE A C 1
ATOM 656 O O . ILE A 1 82 ? -15.983 -8.229 27.620 1.00 94.31 82 ILE A O 1
ATOM 660 N N . THR A 1 83 ? -15.132 -6.228 27.085 1.00 95.00 83 THR A N 1
ATOM 661 C CA . THR A 1 83 ? -14.284 -6.757 26.005 1.00 95.00 83 THR A CA 1
ATOM 662 C C . THR A 1 83 ? -13.200 -7.701 26.519 1.00 95.00 83 THR A C 1
ATOM 664 O O . THR A 1 83 ? -12.799 -8.611 25.799 1.00 95.00 83 THR A O 1
ATOM 667 N N . LYS A 1 84 ? -12.735 -7.518 27.761 1.00 95.56 84 LYS A N 1
ATOM 668 C CA . LYS A 1 84 ? -11.805 -8.434 28.428 1.00 95.56 84 LYS A CA 1
ATOM 669 C C . LYS A 1 84 ? -12.459 -9.793 28.664 1.00 95.56 84 LYS A C 1
ATOM 671 O O . LYS A 1 84 ? -11.882 -10.807 28.286 1.00 95.56 84 LYS A O 1
ATOM 676 N N . ILE A 1 85 ? -13.684 -9.809 29.193 1.00 93.31 85 ILE A N 1
ATOM 677 C CA . ILE A 1 85 ? -14.462 -11.041 29.386 1.00 93.31 85 ILE A CA 1
ATOM 678 C C . ILE A 1 85 ? -14.728 -11.731 28.042 1.00 93.31 85 ILE A C 1
ATOM 680 O O . ILE A 1 85 ? -14.523 -12.937 27.931 1.00 93.31 85 ILE A O 1
ATOM 684 N N . LEU A 1 86 ? -15.135 -10.988 27.007 1.00 92.56 86 LEU A N 1
ATOM 685 C CA . LEU A 1 86 ? -15.381 -11.558 25.675 1.00 92.56 86 LEU A CA 1
ATOM 686 C C . LEU A 1 86 ? -14.127 -12.235 25.103 1.00 92.56 86 LEU A C 1
ATOM 688 O O . LEU A 1 86 ? -14.213 -13.367 24.636 1.00 92.56 86 LEU A O 1
ATOM 692 N N . ARG A 1 87 ? -12.955 -11.592 25.221 1.00 93.44 87 ARG A N 1
ATOM 693 C CA . ARG A 1 87 ? -11.666 -12.179 24.811 1.00 93.44 87 ARG A CA 1
ATOM 694 C C . ARG A 1 87 ? -11.328 -13.442 25.596 1.00 93.44 87 ARG A C 1
ATOM 696 O O . ARG A 1 87 ? -10.964 -14.444 24.996 1.00 93.44 87 ARG A O 1
ATOM 703 N N . GLN A 1 88 ? -11.488 -13.410 26.919 1.00 93.50 88 GLN A N 1
ATOM 704 C CA . GLN A 1 88 ? -11.208 -14.559 27.789 1.00 93.50 88 GLN A CA 1
ATOM 705 C C . GLN A 1 88 ? -12.094 -15.773 27.482 1.00 93.50 88 GLN A C 1
ATOM 707 O O . GLN A 1 88 ? -11.651 -16.902 27.654 1.00 93.50 88 GLN A O 1
ATOM 712 N N . ASN A 1 89 ? -13.325 -15.551 27.013 1.00 90.56 89 ASN A N 1
ATOM 713 C CA . ASN A 1 89 ? -14.267 -16.616 26.653 1.00 90.56 89 ASN A CA 1
ATOM 714 C C . ASN A 1 89 ? -14.249 -16.953 25.151 1.00 90.56 89 ASN A C 1
ATOM 716 O O . ASN A 1 89 ? -15.119 -17.680 24.683 1.00 90.56 89 ASN A O 1
ATOM 720 N N . ASN A 1 90 ? -13.284 -16.419 24.393 1.00 89.88 90 ASN A N 1
ATOM 721 C CA . ASN A 1 90 ? -13.162 -16.606 22.947 1.00 89.88 90 ASN A CA 1
ATOM 722 C C . ASN A 1 90 ? -14.444 -16.249 22.162 1.00 89.88 90 ASN A C 1
ATOM 724 O O . ASN A 1 90 ? -14.788 -16.892 21.171 1.00 89.88 90 ASN A O 1
ATOM 728 N N . ILE A 1 91 ? -15.175 -15.226 22.621 1.00 90.62 91 ILE A N 1
ATOM 729 C CA . ILE A 1 91 ? -16.388 -14.737 21.961 1.00 90.62 91 ILE A CA 1
ATOM 730 C C . ILE A 1 91 ? -15.987 -13.625 20.982 1.00 90.62 91 ILE A C 1
ATOM 732 O O . ILE A 1 91 ? -15.526 -12.564 21.423 1.00 90.62 91 ILE A O 1
ATOM 736 N N . PRO A 1 92 ? -16.175 -13.816 19.663 1.00 92.12 92 PRO A N 1
ATOM 737 C CA . PRO A 1 92 ? -15.849 -12.795 18.679 1.00 92.12 92 PRO A CA 1
ATOM 738 C C . PRO A 1 92 ? -16.782 -11.591 18.830 1.00 92.12 92 PRO A C 1
ATOM 740 O O . PRO A 1 92 ? -18.002 -11.726 18.974 1.00 92.12 92 PRO A O 1
ATOM 743 N N . TYR A 1 93 ? -16.207 -10.392 18.765 1.00 95.00 93 TYR A N 1
ATOM 744 C CA . TYR A 1 93 ? -16.952 -9.141 18.833 1.00 95.00 93 TYR A CA 1
ATOM 745 C C . TYR A 1 93 ? -16.398 -8.110 17.856 1.00 95.00 93 TYR A C 1
ATOM 747 O O . TYR A 1 93 ? -15.232 -8.156 17.469 1.00 95.00 93 TYR A O 1
ATOM 755 N N . ARG A 1 94 ? -17.237 -7.140 17.487 1.00 94.38 94 ARG A N 1
ATOM 756 C CA . ARG A 1 94 ? -16.832 -5.972 16.697 1.00 94.38 94 ARG A CA 1
ATOM 757 C C . ARG A 1 94 ? -17.498 -4.699 17.197 1.00 94.38 94 ARG A C 1
ATOM 759 O O . ARG A 1 94 ? -18.578 -4.737 17.788 1.00 94.38 94 ARG A O 1
ATOM 766 N N . TRP A 1 95 ? -16.863 -3.566 16.925 1.00 94.00 95 TRP A N 1
ATOM 767 C CA . TRP A 1 95 ? -17.430 -2.250 17.195 1.00 94.00 95 TRP A CA 1
ATOM 768 C C . TRP A 1 95 ? -18.324 -1.798 16.040 1.00 94.00 95 TRP A C 1
ATOM 770 O O . TRP A 1 95 ? -17.874 -1.684 14.907 1.00 94.00 95 TRP A O 1
ATOM 780 N N . GLY A 1 96 ? -19.583 -1.505 16.342 1.00 93.12 96 GLY A N 1
ATOM 781 C CA . GLY A 1 96 ? -20.477 -0.713 15.508 1.00 93.12 96 GLY A CA 1
ATOM 782 C C . GLY A 1 96 ? -20.404 0.773 15.866 1.00 93.12 96 GLY A C 1
ATOM 783 O O . GLY A 1 96 ? -20.114 1.153 17.007 1.00 93.12 96 GLY A O 1
ATOM 784 N N . PHE A 1 97 ? -20.685 1.626 14.884 1.00 88.06 97 PHE A N 1
ATOM 785 C CA . PHE A 1 97 ? -20.716 3.074 15.063 1.00 88.06 97 PHE A CA 1
ATOM 786 C C . PHE A 1 97 ? -22.011 3.542 15.768 1.00 88.06 97 PHE A C 1
ATOM 788 O O . PHE A 1 97 ? -23.085 2.986 15.509 1.00 88.06 97 PHE A O 1
ATOM 795 N N . PRO A 1 98 ? -21.955 4.573 16.638 1.00 86.44 98 PRO A N 1
ATOM 796 C CA . PRO A 1 98 ? -20.746 5.196 17.194 1.00 86.44 98 PRO A CA 1
ATOM 797 C C . PRO A 1 98 ? -20.144 4.384 18.362 1.00 86.44 98 PRO A C 1
ATOM 799 O O . PRO A 1 98 ? -18.927 4.184 18.424 1.00 86.44 98 PRO A O 1
ATOM 802 N N . VAL A 1 99 ? -20.995 3.852 19.251 1.00 91.88 99 VAL A N 1
ATOM 803 C CA . VAL A 1 99 ? -20.616 3.028 20.416 1.00 91.88 99 VAL A CA 1
ATOM 804 C C . VAL A 1 99 ? -21.597 1.863 20.560 1.00 91.88 99 VAL A C 1
ATOM 806 O O . VAL A 1 99 ? -22.469 1.864 21.423 1.00 91.88 99 VAL A O 1
ATOM 809 N N . LYS A 1 100 ? -21.489 0.876 19.674 1.00 93.75 100 LYS A N 1
ATOM 810 C CA . LYS A 1 100 ? -22.277 -0.360 19.745 1.00 93.75 100 LYS A CA 1
ATOM 811 C C . LYS A 1 100 ? -21.323 -1.541 19.775 1.00 93.75 100 LYS A C 1
ATOM 813 O O . LYS A 1 100 ? -20.445 -1.625 18.925 1.00 93.75 100 LYS A O 1
ATOM 818 N N . LEU A 1 101 ? -21.471 -2.449 20.726 1.00 95.12 101 LEU A N 1
ATOM 819 C CA . LEU A 1 101 ? -20.680 -3.674 20.767 1.00 95.12 101 LEU A CA 1
ATOM 820 C C . LEU A 1 101 ? -21.522 -4.811 20.190 1.00 95.12 101 LEU A C 1
ATOM 822 O O . LEU A 1 101 ? -22.581 -5.121 20.725 1.00 95.12 101 LEU A O 1
ATOM 826 N N . ILE A 1 102 ? -21.085 -5.398 19.079 1.00 95.56 102 ILE A N 1
ATOM 827 C CA . ILE A 1 102 ? -21.828 -6.453 18.386 1.00 95.56 102 ILE A CA 1
ATOM 828 C C . ILE A 1 102 ? -21.132 -7.783 18.648 1.00 9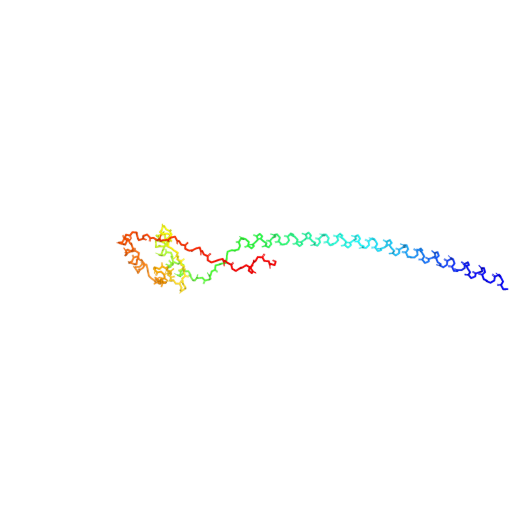5.56 102 ILE A C 1
ATOM 830 O O . ILE A 1 102 ? -19.960 -7.938 18.299 1.00 95.56 102 ILE A O 1
ATOM 834 N N . ILE A 1 103 ? -21.859 -8.729 19.234 1.00 95.00 103 ILE A N 1
ATOM 835 C CA . ILE A 1 103 ? -21.397 -10.093 19.526 1.00 95.00 103 ILE A CA 1
ATOM 836 C C . ILE A 1 103 ? -22.263 -11.108 18.783 1.00 95.00 103 ILE A C 1
ATOM 838 O O . ILE A 1 103 ? -23.396 -10.799 18.416 1.00 95.00 103 ILE A O 1
ATOM 842 N N . GLN A 1 104 ? -21.760 -12.322 18.574 1.00 91.62 104 GLN A N 1
ATOM 843 C CA . GLN A 1 104 ? -22.580 -13.434 18.090 1.00 91.62 104 GLN A CA 1
ATOM 844 C C . GLN A 1 104 ? -22.993 -14.326 19.256 1.00 91.62 104 GLN A C 1
ATOM 846 O O . GLN A 1 104 ? -22.141 -14.816 19.994 1.00 91.62 104 GLN A O 1
ATOM 851 N N . ARG A 1 105 ? -24.298 -14.564 19.402 1.00 84.25 105 ARG A N 1
ATOM 852 C CA . ARG A 1 105 ? -24.845 -15.501 20.383 1.00 84.25 105 ARG A CA 1
ATOM 853 C C . ARG A 1 105 ? -25.800 -16.452 19.682 1.00 84.25 105 ARG A C 1
ATOM 855 O O . ARG A 1 105 ? -26.782 -16.013 19.094 1.00 84.25 105 ARG A O 1
ATOM 862 N N . ASN A 1 106 ? -25.505 -17.750 19.727 1.00 83.31 106 ASN A N 1
ATOM 863 C CA . ASN A 1 106 ? -26.305 -18.790 19.063 1.00 83.31 106 ASN A CA 1
ATOM 864 C C . ASN A 1 106 ? -26.543 -18.517 17.562 1.00 83.31 106 ASN A C 1
ATOM 866 O O . ASN A 1 106 ? -27.628 -18.764 17.052 1.00 83.31 106 ASN A O 1
ATOM 870 N N . GLY A 1 107 ? -25.548 -17.952 16.868 1.00 85.31 107 GLY A N 1
ATOM 871 C CA . GLY A 1 107 ? -25.657 -17.574 15.453 1.00 85.31 107 GLY A CA 1
ATOM 872 C C . GLY A 1 107 ? -26.361 -16.237 15.188 1.00 85.31 107 GLY A C 1
ATOM 873 O O . GLY A 1 107 ? -26.290 -15.734 14.070 1.00 85.31 107 GLY A O 1
ATOM 874 N N . THR A 1 108 ? -26.963 -15.606 16.201 1.00 90.00 108 THR A N 1
ATOM 875 C CA . THR A 1 108 ? -27.648 -14.316 16.055 1.00 90.00 108 THR A CA 1
ATOM 876 C C . THR A 1 108 ? -26.749 -13.166 16.520 1.00 90.00 108 THR A C 1
ATOM 878 O O . THR A 1 108 ? -26.193 -13.225 17.623 1.00 90.00 108 THR A O 1
ATOM 881 N N . PRO A 1 109 ? -26.585 -12.095 15.722 1.00 93.00 109 PRO A N 1
ATOM 882 C CA . PRO A 1 109 ? -25.862 -10.911 16.159 1.00 93.00 109 PRO A CA 1
ATOM 883 C C . PRO A 1 109 ? -26.674 -10.145 17.215 1.00 93.00 109 PRO A C 1
ATOM 885 O O . PRO A 1 109 ? -27.762 -9.648 16.935 1.00 93.00 109 PRO A O 1
ATOM 888 N N . THR A 1 110 ? -26.134 -10.013 18.425 1.00 94.62 110 THR A N 1
ATOM 889 C CA . THR A 1 110 ? -26.703 -9.174 19.489 1.00 94.62 110 THR A CA 1
ATOM 890 C C . THR A 1 110 ? -25.927 -7.866 19.570 1.00 94.62 110 THR A C 1
ATOM 892 O O . THR A 1 110 ? -24.696 -7.866 19.638 1.00 94.62 110 THR A O 1
ATOM 895 N N . VAL A 1 111 ? -26.649 -6.747 19.572 1.00 94.75 111 VAL A N 1
ATOM 896 C CA . VAL A 1 111 ? -26.078 -5.402 19.691 1.00 94.75 111 VAL A CA 1
ATOM 897 C C . VAL A 1 111 ? -26.221 -4.928 21.129 1.00 94.75 111 VAL A C 1
ATOM 899 O O . VAL A 1 111 ? -27.321 -4.914 21.659 1.00 94.75 111 VAL A O 1
ATOM 902 N N . LEU A 1 112 ? -25.116 -4.515 21.737 1.00 93.50 112 LEU A N 1
ATOM 903 C CA . LEU A 1 112 ? -25.058 -4.020 23.106 1.00 93.50 112 LEU A CA 1
ATOM 904 C C . LEU A 1 112 ? -24.691 -2.539 23.063 1.00 93.50 112 LEU A C 1
ATOM 906 O O . LEU A 1 112 ? -23.587 -2.176 22.644 1.00 93.50 112 LEU A O 1
ATOM 910 N N . SER A 1 113 ? -25.619 -1.678 23.470 1.00 91.69 113 SER A N 1
ATOM 911 C CA . SER A 1 113 ? -25.438 -0.220 23.400 1.00 91.69 113 SER A CA 1
ATOM 912 C C . SER A 1 113 ? -24.988 0.375 24.735 1.00 91.69 113 SER A C 1
ATOM 914 O O . SER A 1 113 ? -24.461 1.485 24.776 1.00 91.69 113 SER A O 1
ATOM 916 N N . THR A 1 114 ? -25.153 -0.364 25.838 1.00 93.75 114 THR A N 1
ATOM 917 C CA . THR A 1 114 ? -24.751 0.077 27.182 1.00 93.75 114 THR A CA 1
ATOM 918 C C . THR A 1 114 ? -23.971 -0.995 27.941 1.00 93.75 114 THR A C 1
ATOM 920 O O . THR A 1 114 ? -24.129 -2.197 27.721 1.00 93.75 114 THR A O 1
ATOM 923 N N . VAL A 1 115 ? -23.144 -0.558 28.895 1.00 92.69 115 VAL A N 1
ATOM 924 C CA . VAL A 1 115 ? -22.385 -1.456 29.782 1.00 92.69 115 VAL A CA 1
ATOM 925 C C . VAL A 1 115 ? -23.321 -2.320 30.636 1.00 92.69 115 VAL A C 1
ATOM 927 O O . VAL A 1 115 ? -23.031 -3.490 30.877 1.00 92.69 115 VAL A O 1
ATOM 930 N N . ALA A 1 116 ? -24.456 -1.772 31.079 1.00 92.62 116 ALA A N 1
ATOM 931 C CA . ALA A 1 116 ? -25.439 -2.500 31.881 1.00 92.62 116 ALA A CA 1
ATOM 932 C C . ALA A 1 116 ? -26.100 -3.638 31.085 1.00 92.62 116 ALA A C 1
ATOM 934 O O . ALA A 1 116 ? -26.168 -4.771 31.565 1.00 92.62 116 ALA A O 1
ATOM 935 N N . GLU A 1 117 ? -26.515 -3.359 29.847 1.00 91.38 117 GLU A N 1
ATOM 936 C CA . GLU A 1 117 ? -27.073 -4.350 28.922 1.00 91.38 117 GLU A CA 1
ATOM 937 C C . GLU A 1 117 ? -26.068 -5.469 28.627 1.00 91.38 117 GLU A C 1
ATOM 939 O O . GLU A 1 117 ? -26.398 -6.655 28.705 1.00 91.38 117 GLU A O 1
ATOM 944 N N . ALA A 1 118 ? -24.810 -5.104 28.378 1.00 91.00 118 ALA A N 1
ATOM 945 C CA . ALA A 1 118 ? -23.738 -6.061 28.153 1.00 91.00 118 ALA A CA 1
ATOM 946 C C . ALA A 1 118 ? -23.473 -6.949 29.378 1.00 91.00 118 ALA A C 1
ATOM 948 O O . ALA A 1 118 ? -23.395 -8.171 29.248 1.00 91.00 118 ALA A O 1
ATOM 949 N N . LYS A 1 119 ? -23.403 -6.367 30.583 1.00 91.19 119 LYS A N 1
ATOM 950 C CA . LYS A 1 119 ? -23.239 -7.129 31.832 1.00 91.19 119 LYS A CA 1
ATOM 951 C C . LYS A 1 119 ? -24.399 -8.094 32.063 1.00 91.19 119 LYS A C 1
ATOM 953 O O . LYS A 1 119 ? -24.159 -9.252 32.391 1.00 91.19 119 LYS A O 1
ATOM 958 N N . LYS A 1 120 ? -25.643 -7.651 31.850 1.00 89.50 120 LYS A N 1
ATOM 959 C CA . LYS A 1 120 ? -26.837 -8.503 31.971 1.00 89.50 120 LYS A CA 1
ATOM 960 C C . LYS A 1 120 ? -26.799 -9.665 30.975 1.00 89.50 120 LYS A C 1
ATOM 962 O O . LYS A 1 120 ? -27.075 -10.804 31.346 1.00 89.50 120 LYS A O 1
ATOM 967 N N . THR A 1 121 ? -26.400 -9.383 29.737 1.00 86.62 121 THR A N 1
ATOM 968 C CA . THR A 1 121 ? -26.300 -10.381 28.664 1.00 86.62 121 THR A CA 1
ATOM 969 C C . THR A 1 121 ? -25.246 -11.445 28.977 1.00 86.62 121 THR A C 1
ATOM 971 O O . THR A 1 121 ? -25.518 -12.633 28.798 1.00 86.62 121 THR A O 1
ATOM 974 N N . LEU A 1 122 ? -24.084 -11.041 29.504 1.00 84.50 122 LEU A N 1
ATOM 975 C CA . LEU A 1 122 ? -22.989 -11.944 29.880 1.00 84.50 122 LEU A CA 1
ATOM 976 C C . LEU A 1 122 ? -23.246 -12.708 31.187 1.00 84.50 122 LEU A C 1
ATOM 978 O O . LEU A 1 122 ? -22.837 -13.858 31.318 1.00 84.50 122 LEU A O 1
ATOM 982 N N . ALA A 1 123 ? -23.953 -12.112 32.151 1.00 81.75 123 ALA A N 1
ATOM 983 C CA . ALA A 1 123 ? -24.323 -12.789 33.396 1.00 81.75 123 ALA A CA 1
ATOM 984 C C . ALA A 1 123 ? -25.261 -13.984 33.155 1.00 81.75 123 ALA A C 1
ATOM 986 O O . ALA A 1 123 ? -25.178 -14.983 33.868 1.00 81.75 123 ALA A O 1
ATOM 987 N N . PHE A 1 124 ? -26.116 -13.903 32.130 1.00 61.94 124 PHE A N 1
ATOM 988 C CA . PHE A 1 124 ? -26.985 -15.009 31.723 1.00 61.94 124 PHE A CA 1
ATOM 989 C C . PHE A 1 124 ? -26.203 -16.231 31.223 1.00 61.94 124 PHE A C 1
ATOM 991 O O . PHE A 1 124 ? -26.659 -17.355 31.401 1.00 61.94 124 PHE A O 1
ATOM 998 N N . ASP A 1 125 ? -25.027 -16.024 30.628 1.00 59.78 125 ASP A N 1
ATOM 999 C CA . ASP A 1 125 ? -24.247 -17.095 29.996 1.00 59.78 125 ASP A CA 1
ATOM 1000 C C . ASP A 1 125 ? -23.513 -17.983 31.011 1.00 59.78 125 ASP A C 1
ATOM 1002 O O . ASP A 1 125 ? -23.337 -19.175 30.783 1.00 59.78 125 ASP A O 1
ATOM 1006 N N . LYS A 1 126 ? -23.176 -17.452 32.197 1.00 56.78 126 LYS A N 1
ATOM 1007 C CA . LYS A 1 126 ? -22.574 -18.250 33.283 1.00 56.78 126 LYS A CA 1
ATOM 1008 C C . LYS A 1 126 ? -23.503 -19.337 33.841 1.00 56.78 126 LYS A C 1
ATOM 1010 O O . LYS A 1 126 ? -23.025 -20.224 34.540 1.00 56.78 126 LYS A O 1
ATOM 1015 N N . LYS A 1 127 ? -24.815 -19.271 33.575 1.00 52.78 127 LYS A N 1
ATOM 1016 C CA . LYS A 1 127 ? -25.799 -20.264 34.046 1.00 52.78 127 LYS A CA 1
ATOM 1017 C C . LYS A 1 127 ? -26.063 -21.394 33.046 1.00 52.78 127 LYS A C 1
ATOM 1019 O O . LYS A 1 127 ? -26.684 -22.383 33.424 1.00 52.78 127 LYS A O 1
ATOM 1024 N N . SER A 1 128 ? -25.593 -21.291 31.803 1.00 46.09 128 SER A N 1
ATOM 1025 C CA . SER A 1 128 ? -25.696 -22.373 30.820 1.00 46.09 128 SER A CA 1
ATOM 1026 C C . SER A 1 128 ? -24.420 -23.216 30.805 1.00 46.09 128 SER A C 1
ATOM 1028 O O . SER A 1 128 ? -23.393 -22.809 30.272 1.00 46.09 128 SER A O 1
ATOM 1030 N N . SER A 1 129 ? -24.522 -24.401 31.409 1.00 42.28 129 SER A N 1
ATOM 1031 C CA . SER A 1 129 ? -23.566 -25.519 31.362 1.00 42.28 129 SER A CA 1
ATOM 1032 C C . SER A 1 129 ? -23.100 -25.847 29.922 1.00 42.28 129 SER A C 1
ATOM 1034 O O . SER A 1 129 ? -23.830 -25.555 28.968 1.00 42.28 129 SER A O 1
ATOM 1036 N N . PRO A 1 130 ? -21.918 -26.468 29.719 1.00 45.72 130 PRO A N 1
ATOM 1037 C CA . PRO A 1 130 ? -21.267 -26.550 28.420 1.00 45.72 130 PRO A CA 1
ATOM 1038 C C . PRO A 1 130 ? -21.994 -27.557 27.530 1.00 45.72 130 PRO A C 1
ATOM 1040 O O . PRO A 1 130 ? -21.848 -28.773 27.665 1.00 45.72 130 PRO A O 1
ATOM 1043 N N . ARG A 1 131 ? -22.784 -27.061 26.578 1.00 44.78 131 ARG A N 1
ATOM 1044 C CA . ARG A 1 131 ? -23.322 -27.914 25.522 1.00 44.78 131 ARG A CA 1
ATOM 1045 C C . ARG A 1 131 ? -22.186 -28.202 24.543 1.00 44.78 131 ARG A C 1
ATOM 1047 O O . ARG A 1 131 ? -21.742 -27.293 23.847 1.00 44.78 131 ARG A O 1
ATOM 1054 N N . ARG A 1 132 ? -21.712 -29.457 24.538 1.00 45.59 132 ARG A N 1
ATOM 1055 C CA . ARG A 1 132 ? -20.797 -30.047 23.541 1.00 45.59 132 ARG A CA 1
ATOM 1056 C C . ARG A 1 132 ? -21.067 -29.440 22.162 1.00 45.59 132 ARG A C 1
ATOM 1058 O O . ARG A 1 132 ? -22.082 -29.755 21.543 1.00 45.59 132 AR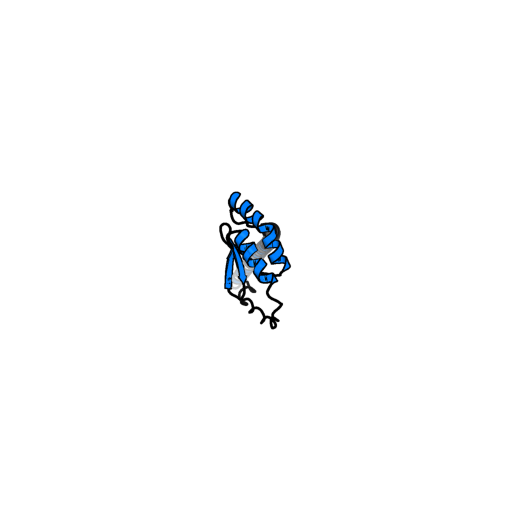G A O 1
ATOM 1065 N N . GLN A 1 133 ? -20.171 -28.575 21.701 1.00 45.47 133 GLN A N 1
ATOM 1066 C CA . GLN A 1 133 ? -20.136 -28.185 20.301 1.00 45.47 133 GLN A CA 1
ATOM 1067 C C . GLN A 1 133 ? -19.444 -29.322 19.553 1.00 45.47 133 GLN A C 1
ATOM 1069 O O . GLN A 1 133 ? -18.312 -29.693 19.863 1.00 45.47 133 GLN A O 1
ATOM 1074 N N . SER A 1 134 ? -20.167 -29.927 18.617 1.00 47.38 134 SER A N 1
ATOM 1075 C CA . SER A 1 134 ? -19.585 -30.755 17.565 1.00 47.38 134 SER A CA 1
ATOM 1076 C C . SER A 1 134 ? -18.516 -29.958 16.801 1.00 47.38 134 SER A C 1
ATOM 1078 O O . SER A 1 134 ? -18.611 -28.728 16.756 1.00 47.38 134 SER A O 1
ATOM 1080 N N . PRO A 1 135 ? -17.505 -30.625 16.211 1.00 49.19 135 PRO A N 1
ATOM 1081 C CA . PRO A 1 135 ? -16.369 -29.953 15.588 1.00 49.19 135 PRO A CA 1
ATOM 1082 C C . PRO A 1 135 ? -16.834 -28.910 14.563 1.00 49.19 135 PRO A C 1
ATOM 1084 O O . PRO A 1 135 ? -17.735 -29.211 13.772 1.00 49.19 135 PRO A O 1
ATOM 1087 N N . PRO A 1 136 ? -16.253 -27.699 14.550 1.00 52.12 136 PRO A N 1
ATOM 1088 C CA . PRO A 1 136 ? -16.585 -26.712 13.541 1.00 52.12 136 PRO A CA 1
ATOM 1089 C C . PRO A 1 136 ? -16.184 -27.253 12.167 1.00 52.12 136 PRO A C 1
ATOM 1091 O O . PRO A 1 136 ? -15.017 -27.543 11.906 1.00 52.12 136 PRO A O 1
ATOM 1094 N N . SER A 1 137 ? -17.183 -27.378 11.291 1.00 52.66 137 SER A N 1
ATOM 1095 C CA . SER A 1 137 ? -16.997 -27.418 9.843 1.00 52.66 137 SER A CA 1
ATOM 1096 C C . SER A 1 137 ? -15.974 -26.354 9.455 1.00 52.66 137 SER A C 1
ATOM 1098 O O . SER A 1 137 ? -16.126 -25.187 9.822 1.00 52.66 137 SER A O 1
ATOM 1100 N N . SER A 1 138 ? -14.937 -26.772 8.732 1.00 47.53 138 SER A N 1
ATOM 1101 C CA . SER A 1 138 ? -13.843 -25.925 8.270 1.00 47.53 138 SER A CA 1
ATOM 1102 C C . SER A 1 138 ? -14.358 -24.611 7.661 1.00 47.53 138 SER A C 1
ATOM 1104 O O . SER A 1 138 ? -15.353 -24.638 6.930 1.00 47.53 138 SER A O 1
ATOM 1106 N N . PRO A 1 139 ? -13.695 -23.466 7.911 1.00 48.31 139 PRO A N 1
ATOM 1107 C CA . PRO A 1 139 ? -14.018 -22.228 7.220 1.00 48.31 139 PRO A CA 1
ATOM 1108 C C . PRO A 1 139 ? -13.854 -22.455 5.718 1.00 48.31 139 PRO A C 1
ATOM 1110 O O . PRO A 1 139 ? -12.818 -22.954 5.269 1.00 48.31 139 PRO A O 1
ATOM 1113 N N . GLY A 1 140 ? -14.893 -22.119 4.954 1.00 44.59 140 GLY A N 1
ATOM 1114 C CA . GLY A 1 140 ? -14.852 -22.123 3.500 1.00 44.59 140 GLY A CA 1
ATOM 1115 C C . GLY A 1 140 ? -13.604 -21.393 3.013 1.00 44.59 140 GLY A C 1
ATOM 1116 O O . GLY A 1 140 ? -13.301 -20.288 3.464 1.00 44.59 140 GLY A O 1
ATOM 1117 N N . LYS A 1 141 ? -12.861 -22.064 2.132 1.00 48.34 141 LYS A N 1
ATOM 1118 C CA . LYS A 1 141 ? -11.678 -21.541 1.453 1.00 48.34 141 LYS A CA 1
ATOM 1119 C C . LYS A 1 141 ? -11.955 -20.118 0.964 1.00 48.34 141 LYS A C 1
ATOM 1121 O O . LYS A 1 141 ? -12.907 -19.901 0.217 1.00 48.34 141 LYS A O 1
ATOM 1126 N N . LEU A 1 142 ? -11.094 -19.184 1.362 1.00 47.97 142 LEU A N 1
ATOM 1127 C CA . LEU A 1 142 ? -10.915 -17.909 0.674 1.00 47.97 142 LEU A CA 1
ATOM 1128 C C . LEU A 1 142 ? -10.835 -18.168 -0.839 1.00 47.97 142 LEU A C 1
ATOM 1130 O O . LEU A 1 142 ? -10.151 -19.100 -1.277 1.00 47.97 142 LEU A O 1
ATOM 1134 N N . GLN A 1 143 ? -11.571 -17.372 -1.620 1.00 47.50 143 GLN A N 1
ATOM 1135 C CA . GLN A 1 143 ? -11.520 -17.400 -3.081 1.00 47.50 143 GLN A CA 1
ATOM 1136 C C . GLN A 1 143 ? -10.063 -17.303 -3.548 1.00 47.50 143 GLN A C 1
ATOM 1138 O O . GLN A 1 143 ? -9.333 -16.393 -3.162 1.00 47.50 143 GLN A O 1
ATOM 1143 N N . LYS A 1 144 ? -9.662 -18.241 -4.413 1.00 56.16 144 LYS A N 1
ATOM 1144 C CA . LYS A 1 144 ? -8.318 -18.365 -5.011 1.00 56.16 144 LYS A CA 1
ATOM 1145 C C . LYS A 1 144 ? -7.902 -17.178 -5.899 1.00 56.16 144 LYS A C 1
ATOM 1147 O O . LYS A 1 144 ? -6.803 -17.185 -6.439 1.00 56.16 144 LYS A O 1
ATOM 1152 N N . GLU A 1 145 ? -8.759 -16.177 -6.056 1.00 50.34 145 GLU A N 1
ATOM 1153 C CA . GLU A 1 145 ? -8.592 -15.069 -7.003 1.00 50.34 145 GLU A CA 1
ATOM 1154 C C . GLU A 1 145 ? -7.626 -13.976 -6.508 1.00 50.34 145 GLU A C 1
ATOM 1156 O O . GLU A 1 145 ? -7.251 -13.105 -7.279 1.00 50.34 145 GLU A O 1
ATOM 1161 N N . TRP A 1 146 ? -7.140 -14.059 -5.264 1.00 45.69 146 TRP A N 1
ATOM 1162 C CA . TRP A 1 146 ? -6.197 -13.089 -4.677 1.00 45.69 146 TRP A CA 1
ATOM 1163 C C . TRP A 1 146 ? -4.739 -13.577 -4.602 1.00 45.69 146 TRP A C 1
ATOM 1165 O O . TRP A 1 146 ? -3.930 -12.977 -3.904 1.00 45.69 146 TRP A O 1
ATOM 1175 N N . GLN A 1 147 ? -4.386 -14.677 -5.277 1.00 48.59 147 GLN A N 1
ATOM 1176 C CA . GLN A 1 147 ? -3.027 -15.248 -5.223 1.00 48.59 147 GLN A CA 1
ATOM 1177 C C . GLN A 1 147 ? -2.191 -15.085 -6.496 1.00 48.59 147 GLN A C 1
ATOM 1179 O O . GLN A 1 147 ? -1.083 -15.615 -6.548 1.00 48.59 147 GLN A O 1
ATOM 1184 N N . LYS A 1 148 ? -2.668 -14.354 -7.508 1.00 44.09 148 LYS A N 1
ATOM 1185 C CA . LYS A 1 148 ? -1.835 -13.971 -8.654 1.00 44.09 148 LYS A CA 1
ATOM 1186 C C . LYS A 1 148 ? -2.274 -12.631 -9.231 1.00 44.09 148 LYS A C 1
ATOM 1188 O O . LYS A 1 148 ? -3.234 -12.619 -9.994 1.00 44.09 148 LYS A O 1
ATOM 1193 N N . VAL A 1 149 ? -1.538 -11.571 -8.901 1.00 39.94 149 VAL A N 1
ATOM 1194 C CA . VAL A 1 149 ? -0.913 -10.646 -9.865 1.00 39.94 149 VAL A CA 1
ATOM 1195 C C . VAL A 1 149 ? 0.410 -10.208 -9.257 1.00 39.94 149 VAL A C 1
ATOM 1197 O O . VAL A 1 149 ? 0.385 -9.841 -8.063 1.00 39.94 149 VAL A O 1
#

Radius of gyration: 38.84 Å; chains: 1; bounding box: 68×43×108 Å

InterPro domains:
  IPR042566 L1 transposable element, C-terminal domain [G3DSA:3.30.250.20] (54-131)

Secondary structure (DSSP, 8-state):
-HHHHHHHHHHHHHHHHHHHHHHHHHHHHHHHHHHHHHHHHHHHHHHHHHHHHHHHHHHTT--------HHHHHHHHTTHHHHHHHHHTT--EEEETTTEEEEEETTEEEEE-SHHHHHHHHHHHTTS----PPPP-PPP---GGGS--

Organism: Xenopus laevis (NCBI:txid8355)

pLDDT: mean 85.02, std 17.72, range [39.94, 98.19]

Foldseek 3Di:
DVVVVVVVVVVVVVVVVVVVVVVVVVVVVVVVVVVVVVVVVVVVVVVVVVVVVVVVVVVVVDDDDDDADPVLVVQLVVCVVLVVVCVVVVWDWDADPPGWIWTADPNDIDIDRDPVSSVVVVVVVVPDDDDDDDDDDDDPDDPPPPPDD